Protein AF-A0A7V4AYW5-F1 (afdb_monomer_lite)

Secondary structure (DSSP, 8-state):
--SSSSHHHH--HHHHHHHHHHHHHTTSS-HHHHHHHHHHHHHHHHHHHHHHHHHHHHHHHHHHHHTTPPPHHHHHHHHHHHHHHHHHH-

pLDDT: mean 85.99, std 12.0, range [40.12, 96.19]

Sequence (90 aa):
MLIAGLGVYMLTRERIESIVNGLVDRGGLKQSDAQALVEKLSARAEQERAVLAEIVR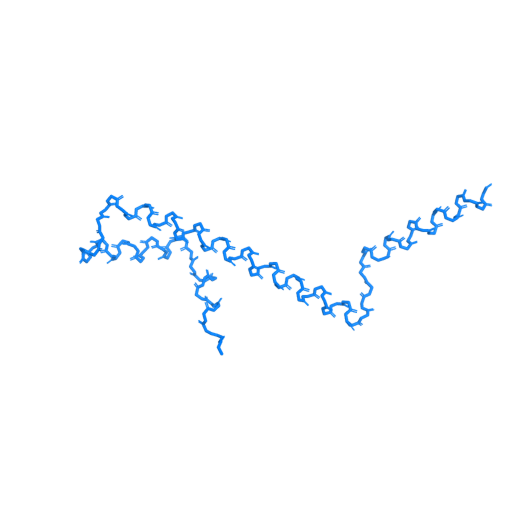EQMSQTVNALGVVTHDDLGALVRRIEAIEKLLD

Foldseek 3Di:
DPDVLVPLVPDDLVNLLVVLVVCVVVVNDPPVCSVVSSVVSNVVSVVSVVVVVVVVVVVVVVVCVVVVPQDPVNVVVVVVVVVVVVVVVD

Structure (mmCIF, N/CA/C/O backbone):
data_AF-A0A7V4AYW5-F1
#
_entry.id   AF-A0A7V4AYW5-F1
#
loop_
_atom_site.group_PDB
_atom_site.id
_atom_site.type_symbol
_atom_site.label_atom_id
_atom_site.label_alt_id
_atom_site.label_comp_id
_atom_site.label_asym_id
_atom_site.label_entity_id
_atom_site.label_seq_id
_atom_site.pdbx_PDB_ins_code
_atom_site.Cartn_x
_atom_site.Cartn_y
_atom_site.Cartn_z
_atom_site.occupancy
_atom_site.B_iso_or_equiv
_atom_site.auth_seq_id
_atom_site.auth_comp_id
_atom_site.auth_asym_id
_atom_site.auth_atom_id
_atom_site.pdbx_PDB_model_num
ATOM 1 N N . MET A 1 1 ? 4.470 -20.311 6.351 1.00 40.12 1 MET A N 1
ATOM 2 C CA . MET A 1 1 ? 4.103 -19.096 7.117 1.00 40.12 1 MET A CA 1
ATOM 3 C C . MET A 1 1 ? 3.407 -18.081 6.196 1.00 40.12 1 MET A C 1
ATOM 5 O O . MET A 1 1 ? 3.934 -17.005 5.981 1.00 40.12 1 MET A O 1
ATOM 9 N N . LEU A 1 2 ? 2.247 -18.413 5.608 1.00 48.22 2 LEU A N 1
ATOM 10 C CA . LEU A 1 2 ? 1.591 -17.574 4.581 1.00 48.22 2 LEU A CA 1
ATOM 11 C C . LEU A 1 2 ? 0.065 -17.458 4.782 1.00 48.22 2 LEU A C 1
ATOM 13 O O . LEU A 1 2 ? -0.699 -17.597 3.838 1.00 48.22 2 LEU A O 1
ATOM 17 N N . ILE A 1 3 ? -0.408 -17.229 6.015 1.00 47.25 3 ILE A N 1
ATOM 18 C CA . ILE A 1 3 ? -1.853 -16.985 6.263 1.00 47.25 3 ILE A CA 1
ATOM 19 C C . ILE A 1 3 ? -2.106 -15.684 7.058 1.00 47.25 3 ILE A C 1
ATOM 21 O O . ILE A 1 3 ? -3.238 -15.354 7.376 1.00 47.25 3 ILE A O 1
ATOM 25 N N . ALA A 1 4 ? -1.082 -14.858 7.306 1.00 55.78 4 ALA A N 1
ATOM 26 C CA . ALA A 1 4 ? -1.291 -13.513 7.865 1.00 55.78 4 ALA A CA 1
ATOM 27 C C . ALA A 1 4 ? -1.588 -12.435 6.793 1.00 55.78 4 ALA A C 1
ATOM 29 O O . ALA A 1 4 ? -2.071 -11.360 7.127 1.00 55.78 4 ALA A O 1
ATOM 30 N N . GLY A 1 5 ? -1.340 -12.711 5.503 1.00 56.78 5 GLY A N 1
ATOM 31 C CA . GLY A 1 5 ? -1.365 -11.699 4.431 1.00 56.78 5 GLY A CA 1
ATOM 32 C C . GLY A 1 5 ? -2.716 -11.438 3.750 1.00 56.78 5 GLY A C 1
ATOM 33 O O . GLY A 1 5 ? -2.845 -10.455 3.030 1.00 56.78 5 GLY A O 1
ATOM 34 N N . LEU A 1 6 ? -3.738 -12.273 3.967 1.00 54.56 6 LEU A N 1
ATOM 35 C CA . LEU A 1 6 ? -5.057 -12.091 3.331 1.00 54.56 6 LEU A CA 1
ATOM 36 C C . LEU A 1 6 ? -6.068 -11.347 4.217 1.00 54.56 6 LEU A C 1
ATOM 38 O O . LEU A 1 6 ? -7.085 -10.867 3.719 1.00 54.56 6 LEU A O 1
ATOM 42 N N . GLY A 1 7 ? -5.791 -11.211 5.518 1.00 61.38 7 GLY A N 1
ATOM 43 C CA . GLY A 1 7 ? -6.711 -10.565 6.458 1.00 61.38 7 GLY A CA 1
ATOM 44 C C . GLY A 1 7 ? -6.834 -9.057 6.240 1.00 61.38 7 GLY A C 1
ATOM 45 O O . GLY A 1 7 ? -7.929 -8.509 6.310 1.00 61.38 7 GLY A O 1
ATOM 46 N N . VAL A 1 8 ? -5.726 -8.395 5.905 1.00 62.31 8 VAL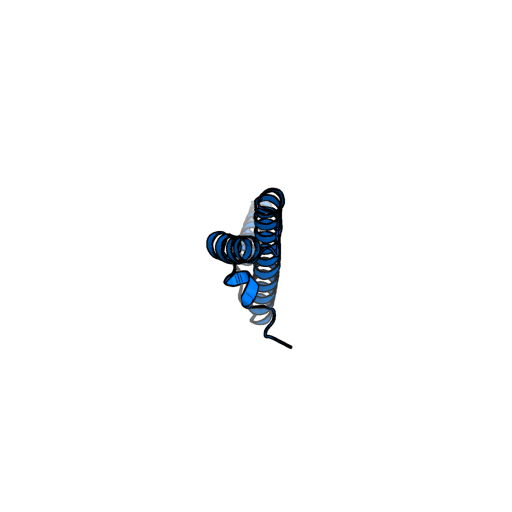 A N 1
ATOM 47 C CA . VAL A 1 8 ? -5.660 -6.934 5.733 1.00 62.31 8 VAL A CA 1
ATOM 48 C C . VAL A 1 8 ? -6.355 -6.484 4.451 1.00 62.31 8 VAL A C 1
ATOM 50 O O . VAL A 1 8 ? -7.061 -5.479 4.449 1.00 62.31 8 VAL A O 1
ATOM 53 N N . TYR A 1 9 ? -6.249 -7.267 3.372 1.00 61.38 9 TYR A N 1
ATOM 54 C CA . TYR A 1 9 ? -6.949 -6.963 2.123 1.00 61.38 9 TYR A CA 1
ATOM 55 C C . TYR A 1 9 ? -8.480 -7.077 2.258 1.00 61.38 9 TYR A C 1
ATOM 57 O O . TYR A 1 9 ? -9.214 -6.372 1.565 1.00 61.38 9 TYR A O 1
ATOM 65 N N . MET A 1 10 ? -8.975 -7.911 3.179 1.00 64.62 10 MET A N 1
ATOM 66 C CA . MET A 1 10 ? -10.409 -8.045 3.478 1.00 64.62 10 MET A CA 1
ATOM 67 C C . MET A 1 10 ? -10.907 -7.107 4.590 1.00 64.62 10 MET A C 1
ATOM 69 O O . MET A 1 10 ? -12.116 -7.023 4.819 1.00 64.62 10 MET A O 1
ATOM 73 N N . LEU A 1 11 ? -10.008 -6.413 5.295 1.00 79.81 11 LEU A N 1
ATOM 74 C CA . LEU A 1 11 ? -10.363 -5.404 6.291 1.00 79.81 11 LEU A CA 1
ATOM 75 C C . LEU A 1 11 ? -10.732 -4.107 5.565 1.00 79.81 11 LEU A C 1
ATOM 77 O O . LEU A 1 11 ? -9.869 -3.312 5.191 1.00 79.81 11 LEU A O 1
ATOM 81 N N . THR A 1 12 ? -12.029 -3.936 5.316 1.00 86.25 12 THR A N 1
ATOM 82 C CA . THR A 1 12 ? -12.621 -2.655 4.917 1.00 86.25 12 THR A CA 1
ATOM 83 C C . THR A 1 12 ? -13.044 -1.876 6.157 1.00 86.25 12 THR A C 1
ATOM 85 O O . THR A 1 12 ? -13.168 -2.446 7.249 1.00 86.25 12 THR A O 1
ATOM 88 N N . ARG A 1 13 ? -13.296 -0.576 5.995 1.00 89.44 13 ARG A N 1
ATOM 89 C CA . ARG A 1 13 ? -13.779 0.268 7.089 1.00 89.44 13 ARG A CA 1
ATOM 90 C C . ARG A 1 13 ? -15.066 -0.290 7.703 1.00 89.44 13 ARG A C 1
ATOM 92 O O . ARG A 1 13 ? -15.153 -0.404 8.919 1.00 89.44 13 ARG A O 1
ATOM 99 N N . GLU A 1 14 ? -16.001 -0.751 6.877 1.00 89.38 14 GLU A N 1
ATOM 100 C CA . GLU A 1 14 ? -17.278 -1.334 7.311 1.00 89.38 14 GLU A CA 1
ATOM 101 C C . GLU A 1 14 ? -17.064 -2.610 8.139 1.00 89.38 14 GLU A C 1
ATOM 103 O O . GLU A 1 14 ? -17.744 -2.847 9.140 1.00 89.38 14 GLU A O 1
ATOM 108 N N . ARG A 1 15 ? -16.084 -3.440 7.753 1.00 90.19 15 ARG A N 1
ATOM 109 C CA . ARG A 1 15 ? -15.731 -4.653 8.503 1.00 90.19 15 ARG A CA 1
ATOM 110 C C . ARG A 1 15 ? -15.139 -4.304 9.867 1.00 90.19 15 ARG A C 1
ATOM 112 O O . ARG A 1 15 ? -15.474 -4.948 10.859 1.00 90.19 15 ARG A O 1
ATOM 119 N N . ILE A 1 16 ? -14.268 -3.297 9.912 1.00 91.81 16 ILE A N 1
ATOM 120 C CA . ILE A 1 16 ? -13.655 -2.795 11.147 1.00 91.81 16 ILE A CA 1
ATOM 121 C C . ILE A 1 16 ? -14.737 -2.234 12.074 1.00 91.81 16 ILE A C 1
ATOM 123 O O . ILE A 1 16 ? -14.779 -2.606 13.244 1.00 91.81 16 ILE A O 1
ATOM 127 N N . GLU A 1 17 ? -15.648 -1.415 11.550 1.00 92.25 17 GLU A N 1
ATOM 128 C CA . GLU A 1 17 ? -16.778 -0.859 12.300 1.00 92.25 17 GLU A CA 1
ATOM 129 C C . GLU A 1 17 ? -17.672 -1.966 12.871 1.00 92.25 17 GLU A C 1
ATOM 131 O O . GLU A 1 17 ? -17.984 -1.945 14.059 1.00 92.25 17 GLU A O 1
ATOM 136 N N . SER A 1 18 ? -18.005 -2.992 12.083 1.00 92.69 18 SER A N 1
ATOM 137 C CA . SER A 1 18 ? -18.784 -4.145 12.557 1.00 92.69 18 SER A CA 1
ATOM 138 C C . SER A 1 18 ? -18.097 -4.894 13.708 1.00 92.69 18 SER A C 1
ATOM 140 O O . SER A 1 18 ? -18.742 -5.225 14.705 1.00 92.69 18 SER A O 1
ATOM 142 N N . ILE A 1 19 ? -16.785 -5.134 13.605 1.00 91.06 19 ILE A N 1
ATOM 143 C CA . ILE A 1 19 ? -16.011 -5.821 14.649 1.00 91.06 19 ILE A CA 1
ATOM 144 C C . ILE A 1 19 ? -15.960 -4.977 15.926 1.00 91.06 19 ILE A C 1
ATOM 146 O O . ILE A 1 19 ? -16.166 -5.510 17.018 1.00 91.06 19 ILE A O 1
ATOM 150 N N . VAL A 1 20 ? -15.695 -3.675 15.795 1.00 93.50 20 VAL A N 1
ATOM 151 C CA . VAL A 1 20 ? -15.583 -2.757 16.934 1.00 93.50 20 VAL A CA 1
ATOM 152 C C . VAL A 1 20 ? -16.935 -2.559 17.620 1.00 93.50 20 VAL A C 1
ATOM 154 O O . VAL A 1 20 ? -17.003 -2.657 18.843 1.00 93.50 20 VAL A O 1
ATOM 157 N N . ASN A 1 21 ? -18.021 -2.382 16.867 1.00 92.81 21 ASN A N 1
ATOM 158 C CA . ASN A 1 21 ? -19.369 -2.279 17.431 1.00 92.81 21 ASN A CA 1
ATOM 159 C C . ASN A 1 21 ? -19.753 -3.556 18.188 1.00 92.81 21 ASN A C 1
ATOM 161 O O . ASN A 1 21 ? -20.204 -3.484 19.327 1.00 92.81 21 ASN A O 1
ATOM 165 N N . GLY A 1 22 ? -19.425 -4.732 17.646 1.00 93.38 22 GLY A N 1
ATOM 166 C CA . GLY A 1 22 ? -19.630 -5.994 18.357 1.00 93.38 22 GLY A CA 1
ATOM 167 C C . GLY A 1 22 ? -18.797 -6.141 19.641 1.00 93.38 22 GLY A C 1
ATOM 168 O O . GLY A 1 22 ? -19.120 -6.985 20.478 1.00 93.38 22 GLY A O 1
ATOM 169 N N . LEU A 1 23 ? -17.710 -5.379 19.821 1.00 92.69 23 LEU A N 1
ATOM 170 C CA . LEU A 1 23 ? -16.972 -5.309 21.092 1.00 92.69 23 LEU A CA 1
ATOM 171 C C . LEU A 1 23 ? -17.650 -4.367 22.091 1.00 92.69 23 LEU A C 1
ATOM 173 O O . LEU A 1 23 ? -17.654 -4.671 23.283 1.00 92.69 23 LEU A O 1
ATOM 177 N N . VAL A 1 24 ? -18.248 -3.275 21.614 1.00 93.88 24 VAL A N 1
ATOM 178 C CA . VAL A 1 24 ? -19.052 -2.365 22.443 1.00 93.88 24 VAL A CA 1
ATOM 179 C C . VAL A 1 24 ? -20.292 -3.080 22.972 1.00 93.88 24 VAL A C 1
ATOM 181 O O . VAL A 1 24 ? -20.525 -3.076 24.179 1.00 93.88 24 VAL A O 1
ATOM 184 N N . ASP A 1 25 ? -21.019 -3.789 22.106 1.00 94.62 25 ASP A N 1
ATOM 185 C CA . ASP A 1 25 ? -22.252 -4.506 22.463 1.00 94.62 25 ASP A CA 1
ATOM 186 C C . ASP A 1 25 ? -22.024 -5.582 23.533 1.00 94.62 25 ASP A C 1
ATOM 188 O O . ASP A 1 25 ? -22.881 -5.847 24.374 1.00 94.62 25 ASP A O 1
ATOM 192 N N . ARG A 1 26 ? -20.837 -6.197 23.530 1.00 95.38 26 ARG A N 1
ATOM 193 C CA . ARG A 1 26 ? -20.431 -7.203 24.523 1.00 95.38 26 ARG A CA 1
ATOM 194 C C . ARG A 1 26 ? -19.835 -6.595 25.797 1.00 95.38 26 ARG A C 1
ATOM 196 O O . ARG A 1 26 ? -19.365 -7.339 26.654 1.00 95.38 26 ARG A O 1
ATOM 203 N N . GLY A 1 27 ? -19.814 -5.267 25.919 1.00 91.12 27 GLY A N 1
ATOM 204 C CA . GLY A 1 27 ? -19.216 -4.546 27.047 1.00 91.12 27 GLY A CA 1
ATOM 205 C C . GLY A 1 27 ? -17.686 -4.611 27.097 1.00 91.12 27 GLY A C 1
ATOM 206 O O . GLY A 1 27 ? -17.089 -4.229 28.100 1.00 91.12 27 GLY A O 1
ATOM 207 N N . GLY A 1 28 ? -17.037 -5.094 26.033 1.00 89.69 28 GLY A N 1
ATOM 208 C CA . GLY A 1 28 ? -15.580 -5.207 25.931 1.00 89.69 28 GLY A CA 1
ATOM 209 C C . GLY A 1 28 ? -14.886 -3.903 25.534 1.00 89.69 28 GLY A C 1
ATOM 210 O O . GLY A 1 28 ? -13.661 -3.819 25.602 1.00 89.69 28 GLY A O 1
ATOM 211 N N . LEU A 1 29 ? -15.650 -2.891 25.115 1.00 92.44 29 LEU A N 1
ATOM 212 C CA . LEU A 1 29 ? -15.141 -1.578 24.738 1.00 92.44 29 LEU A CA 1
ATOM 213 C C . LEU A 1 29 ? -16.159 -0.491 25.094 1.00 92.44 29 LEU A C 1
ATOM 215 O O . LEU A 1 29 ? -17.363 -0.683 24.938 1.00 92.44 29 LEU A O 1
ATOM 219 N N . LYS A 1 30 ? -15.687 0.671 25.549 1.00 92.56 30 LYS A N 1
ATOM 220 C CA . LYS A 1 30 ? -16.558 1.835 25.737 1.00 92.56 30 LYS A CA 1
ATOM 221 C C . LYS A 1 30 ? -16.883 2.465 24.390 1.00 92.56 30 LYS A C 1
ATOM 223 O O . LYS A 1 30 ? -16.030 2.539 23.509 1.00 92.56 30 LYS A O 1
ATOM 228 N N . GLN A 1 31 ? -18.086 3.017 24.265 1.00 89.44 31 GLN A N 1
ATOM 229 C CA . GLN A 1 31 ? -18.499 3.699 23.039 1.00 89.44 31 GLN A CA 1
ATOM 230 C C . GLN A 1 31 ? -17.627 4.924 22.712 1.00 89.44 31 GLN A C 1
ATOM 232 O O . GLN A 1 31 ? -17.388 5.203 21.542 1.00 89.44 31 GLN A O 1
ATOM 237 N N . SER A 1 32 ? -17.081 5.596 23.734 1.00 89.19 32 SER A N 1
ATOM 238 C CA . SER A 1 32 ? -16.108 6.686 23.570 1.00 89.19 32 SER A CA 1
ATOM 239 C C . SER A 1 32 ? -14.825 6.253 22.857 1.00 89.19 32 SER A C 1
ATOM 241 O O . SER A 1 32 ? -14.211 7.051 22.156 1.00 89.19 32 SER A O 1
ATOM 243 N N . ASP A 1 33 ? -14.431 4.991 23.022 1.00 92.31 33 ASP A N 1
ATOM 244 C CA . ASP A 1 33 ? -13.135 4.475 22.572 1.00 92.31 33 ASP A CA 1
ATOM 245 C C . ASP A 1 33 ? -13.264 3.739 21.226 1.00 92.31 33 ASP A C 1
ATOM 247 O O . ASP A 1 33 ? -12.276 3.521 20.520 1.00 92.31 33 ASP A O 1
ATOM 251 N N . ALA A 1 34 ? -14.496 3.387 20.847 1.00 91.81 34 ALA A N 1
ATOM 252 C CA . ALA A 1 34 ? -14.829 2.682 19.616 1.00 91.81 34 ALA A CA 1
ATOM 253 C C . ALA A 1 34 ? -14.375 3.443 18.370 1.00 91.81 34 ALA A C 1
ATOM 255 O O . ALA A 1 34 ? -13.685 2.888 17.516 1.00 91.81 34 ALA A O 1
ATOM 256 N N . GLN A 1 35 ? -14.703 4.731 18.284 1.00 92.56 35 GLN A N 1
ATOM 257 C CA . GLN A 1 35 ? -14.407 5.523 17.094 1.00 92.56 35 GLN A CA 1
ATOM 258 C C . GLN A 1 35 ? -12.897 5.703 16.880 1.00 92.56 35 GLN A C 1
ATOM 260 O O . GLN A 1 35 ? -12.404 5.506 15.770 1.00 92.56 35 GLN A O 1
ATOM 265 N N . ALA A 1 36 ? -12.146 5.956 17.955 1.00 94.12 36 ALA A N 1
ATOM 266 C CA . ALA A 1 36 ? -10.688 6.043 17.901 1.00 94.12 36 ALA A CA 1
ATOM 267 C C . ALA A 1 36 ? -10.042 4.715 17.463 1.00 94.12 36 ALA A C 1
ATOM 269 O O . ALA A 1 36 ? -9.060 4.703 16.716 1.00 94.12 36 ALA A O 1
ATOM 270 N N . LEU A 1 37 ? -10.600 3.579 17.898 1.00 93.69 37 LEU A N 1
ATOM 271 C CA . LEU A 1 37 ? -10.118 2.263 17.489 1.00 93.69 37 LEU A CA 1
ATOM 272 C C . LEU A 1 37 ? -10.410 1.978 16.009 1.00 93.69 37 LEU A C 1
ATOM 274 O O . LEU A 1 37 ? -9.528 1.468 15.316 1.00 93.69 37 LEU A O 1
ATOM 278 N N . VAL A 1 38 ? -11.599 2.339 15.513 1.00 93.88 38 VAL A N 1
ATOM 279 C CA . VAL A 1 38 ? -11.949 2.223 14.085 1.00 93.88 38 VAL A CA 1
ATOM 280 C C . VAL A 1 38 ? -10.970 3.014 13.226 1.00 93.88 38 VAL A C 1
ATOM 282 O O . VAL A 1 38 ? -10.433 2.472 12.258 1.00 93.88 38 VAL A O 1
ATOM 285 N N . GLU A 1 39 ? -10.697 4.268 13.583 1.00 93.94 39 GLU A N 1
ATOM 286 C CA . GLU A 1 39 ? -9.769 5.117 12.831 1.00 93.94 39 GLU A CA 1
ATOM 287 C C . GLU A 1 39 ? -8.352 4.548 12.832 1.00 93.94 39 GLU A C 1
ATOM 289 O O . GLU A 1 39 ? -7.739 4.410 11.772 1.00 93.94 39 GLU A O 1
ATOM 294 N N . LYS A 1 40 ? -7.853 4.131 13.999 1.00 93.56 40 LYS A N 1
ATOM 295 C CA . LYS A 1 40 ? -6.518 3.537 14.130 1.00 93.56 40 LYS A CA 1
ATOM 296 C C . LYS A 1 40 ? -6.363 2.268 13.291 1.00 93.56 40 LYS A C 1
ATOM 298 O O . LYS A 1 40 ? -5.344 2.096 12.623 1.00 93.56 40 LYS A O 1
ATOM 303 N N . LEU A 1 41 ? -7.347 1.369 13.337 1.00 91.12 41 LEU A N 1
ATOM 304 C CA . LEU A 1 41 ? -7.318 0.122 12.570 1.00 91.12 41 LEU A CA 1
ATOM 305 C C . LEU A 1 41 ? -7.449 0.383 11.067 1.00 91.12 41 LEU A C 1
ATOM 307 O O . LEU A 1 41 ? -6.758 -0.265 10.286 1.00 91.12 41 LEU A O 1
ATOM 311 N N . SER A 1 42 ? -8.272 1.355 10.670 1.00 91.00 42 SER A N 1
ATOM 312 C CA . SER A 1 42 ? -8.440 1.735 9.262 1.00 91.00 42 SER A CA 1
ATOM 313 C C . SER A 1 42 ? -7.158 2.339 8.691 1.00 91.00 42 SER A C 1
ATOM 315 O O . SER A 1 42 ? -6.698 1.916 7.635 1.00 91.00 42 SER A O 1
ATOM 317 N N . ALA A 1 43 ? -6.529 3.265 9.420 1.00 91.62 43 ALA A N 1
ATOM 318 C CA . ALA A 1 43 ? -5.262 3.872 9.016 1.00 91.62 43 ALA A CA 1
ATOM 319 C C . ALA A 1 43 ? -4.147 2.825 8.887 1.00 91.62 43 ALA A C 1
ATOM 321 O O . ALA A 1 43 ? -3.384 2.830 7.921 1.00 91.62 43 ALA A O 1
ATOM 322 N N . ARG A 1 44 ? -4.083 1.882 9.834 1.00 89.62 44 ARG A N 1
ATOM 323 C CA . ARG A 1 44 ? -3.123 0.780 9.778 1.00 89.62 44 ARG A CA 1
ATOM 324 C C . ARG A 1 44 ? -3.370 -0.142 8.583 1.00 89.62 44 ARG A C 1
ATOM 326 O O . ARG A 1 44 ? -2.411 -0.530 7.924 1.00 89.62 44 ARG A O 1
ATOM 333 N N . ALA A 1 45 ? -4.627 -0.484 8.303 1.00 88.00 45 ALA A N 1
ATOM 334 C CA . ALA A 1 45 ? -4.971 -1.319 7.157 1.00 88.00 45 ALA A CA 1
ATOM 335 C C . ALA A 1 45 ? -4.543 -0.660 5.837 1.00 88.00 45 ALA A C 1
ATOM 337 O O . ALA A 1 45 ? -3.981 -1.333 4.976 1.00 88.00 45 ALA A O 1
ATOM 338 N N . GLU A 1 46 ? -4.742 0.653 5.701 1.00 88.00 46 GLU A N 1
ATOM 339 C CA . GLU A 1 46 ? -4.315 1.402 4.516 1.00 88.00 46 GLU A CA 1
ATOM 340 C C . GLU A 1 46 ? -2.788 1.421 4.365 1.00 88.00 46 GLU A C 1
ATOM 342 O O . GLU A 1 46 ? -2.255 1.144 3.290 1.00 88.00 46 GLU A O 1
ATOM 347 N N . GLN A 1 47 ? -2.064 1.653 5.463 1.00 89.31 47 GLN A N 1
ATOM 348 C CA . GLN A 1 47 ? -0.603 1.607 5.467 1.00 89.31 47 GLN A CA 1
ATOM 349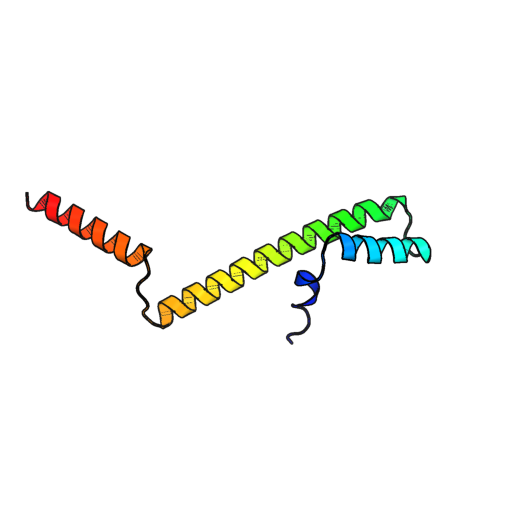 C C . GLN A 1 47 ? -0.074 0.226 5.050 1.00 89.31 47 GLN A C 1
ATOM 351 O O . GLN A 1 47 ? 0.832 0.128 4.223 1.00 89.31 47 GLN A O 1
ATOM 356 N N . GLU A 1 48 ? -0.639 -0.848 5.600 1.00 85.81 48 GLU A N 1
ATOM 357 C CA . GLU A 1 48 ? -0.227 -2.216 5.275 1.00 85.81 48 GLU A CA 1
ATOM 358 C C . GLU A 1 48 ? -0.559 -2.583 3.812 1.00 85.81 48 GLU A C 1
ATOM 360 O O . GLU A 1 48 ? 0.236 -3.270 3.165 1.00 85.81 48 GLU A O 1
ATOM 365 N N . ARG A 1 49 ? -1.659 -2.065 3.238 1.00 85.69 49 ARG A N 1
ATOM 366 C CA . ARG A 1 49 ? -1.966 -2.199 1.798 1.00 85.69 49 ARG A CA 1
ATOM 367 C C . ARG A 1 49 ? -0.933 -1.499 0.919 1.00 85.69 49 ARG A C 1
ATOM 369 O O . ARG A 1 49 ? -0.507 -2.083 -0.075 1.00 85.69 49 ARG A O 1
ATOM 376 N N . ALA A 1 50 ? -0.521 -0.284 1.279 1.00 87.88 50 ALA A N 1
ATOM 377 C CA . ALA A 1 50 ? 0.482 0.466 0.524 1.00 87.88 50 ALA A CA 1
ATOM 378 C C . ALA A 1 50 ? 1.838 -0.259 0.501 1.00 87.88 50 ALA A C 1
ATOM 380 O O . ALA A 1 50 ? 2.446 -0.400 -0.558 1.00 87.88 50 ALA A O 1
ATOM 381 N N . VAL A 1 51 ? 2.273 -0.791 1.649 1.00 88.75 51 VAL A N 1
ATOM 382 C CA . VAL A 1 51 ? 3.507 -1.590 1.744 1.00 88.75 51 VAL A CA 1
ATOM 383 C C . VAL A 1 51 ? 3.414 -2.848 0.879 1.00 88.75 51 VAL A C 1
ATOM 385 O O . VAL A 1 51 ? 4.348 -3.157 0.143 1.00 88.75 51 VAL A O 1
ATOM 388 N N . LEU A 1 52 ? 2.283 -3.559 0.918 1.00 87.19 52 LEU A N 1
ATOM 389 C CA . LEU A 1 52 ? 2.072 -4.743 0.085 1.00 87.19 52 LEU A CA 1
ATOM 390 C C . LEU A 1 52 ? 2.127 -4.403 -1.413 1.00 87.19 52 LEU A C 1
ATOM 392 O O . LEU A 1 52 ? 2.751 -5.129 -2.184 1.00 87.19 52 LEU A O 1
ATOM 396 N N . ALA A 1 53 ? 1.486 -3.305 -1.824 1.00 87.56 53 ALA A N 1
ATOM 397 C CA . ALA A 1 53 ? 1.486 -2.858 -3.214 1.00 87.56 53 ALA A CA 1
ATOM 398 C C . ALA A 1 53 ? 2.905 -2.559 -3.715 1.00 87.56 53 ALA A C 1
ATOM 400 O O . ALA A 1 53 ? 3.237 -2.910 -4.847 1.00 87.56 53 ALA A O 1
ATOM 401 N N . GLU A 1 54 ? 3.748 -1.969 -2.866 1.00 91.31 54 GLU A N 1
ATOM 402 C CA . GLU A 1 54 ? 5.140 -1.685 -3.212 1.00 91.31 54 GLU A CA 1
ATOM 403 C C . GLU A 1 54 ? 5.969 -2.965 -3.349 1.00 91.31 54 GLU A C 1
ATOM 405 O O . GLU A 1 54 ? 6.652 -3.138 -4.353 1.00 91.31 54 GLU A O 1
ATOM 410 N N . ILE A 1 55 ? 5.823 -3.916 -2.421 1.00 89.88 55 ILE A N 1
ATOM 411 C CA . ILE A 1 55 ? 6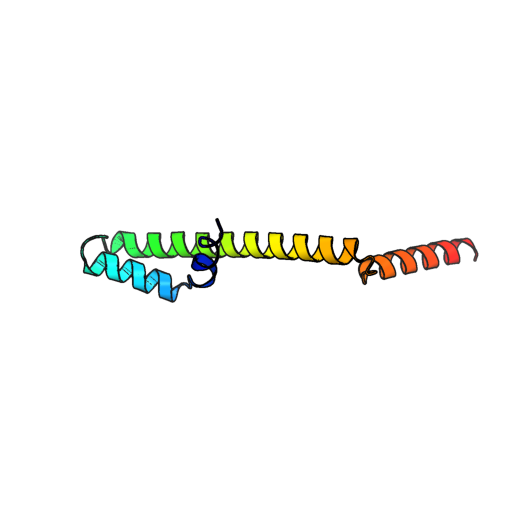.496 -5.224 -2.509 1.00 89.88 55 ILE A CA 1
ATOM 412 C C . ILE A 1 55 ? 6.114 -5.946 -3.808 1.00 89.88 55 ILE A C 1
ATOM 414 O O . ILE A 1 55 ? 6.969 -6.504 -4.495 1.00 89.88 55 ILE A O 1
ATOM 418 N N . VAL A 1 56 ? 4.827 -5.934 -4.169 1.00 89.88 56 VAL A N 1
ATOM 419 C CA . VAL A 1 56 ? 4.353 -6.552 -5.416 1.00 89.88 56 VAL A CA 1
ATOM 420 C C . VAL A 1 56 ? 4.945 -5.843 -6.633 1.00 89.88 56 VAL A C 1
ATOM 422 O O . VAL A 1 56 ? 5.424 -6.513 -7.548 1.00 89.88 56 VAL A O 1
ATOM 425 N N . ARG A 1 57 ? 4.947 -4.505 -6.648 1.00 89.88 57 ARG A N 1
ATOM 426 C CA . ARG A 1 57 ? 5.534 -3.713 -7.736 1.00 89.88 57 ARG A CA 1
ATOM 427 C C . ARG A 1 57 ? 7.020 -4.016 -7.905 1.00 89.88 57 ARG A C 1
ATOM 429 O O . ARG A 1 57 ? 7.463 -4.236 -9.032 1.00 89.88 57 ARG A O 1
ATOM 436 N N . GLU A 1 58 ? 7.769 -4.060 -6.810 1.00 91.12 58 GLU A N 1
ATOM 437 C CA . GLU A 1 58 ? 9.196 -4.367 -6.823 1.00 91.12 58 GLU A CA 1
ATOM 438 C C . GLU A 1 58 ? 9.447 -5.778 -7.365 1.00 91.12 58 GLU A C 1
ATOM 440 O O . GLU A 1 58 ? 10.239 -5.953 -8.293 1.00 91.12 58 GLU A O 1
ATOM 445 N N . GLN A 1 59 ? 8.704 -6.774 -6.879 1.00 89.81 59 GLN A N 1
ATOM 446 C CA . GLN A 1 59 ? 8.834 -8.155 -7.340 1.00 89.81 59 GLN A CA 1
ATOM 447 C C . GLN A 1 59 ? 8.498 -8.303 -8.832 1.00 89.81 59 GLN A C 1
ATOM 449 O O . GLN A 1 59 ? 9.181 -9.032 -9.558 1.00 89.81 59 GLN A O 1
ATOM 454 N N . MET A 1 60 ? 7.459 -7.614 -9.314 1.00 89.19 60 MET A N 1
ATOM 455 C CA . MET A 1 60 ? 7.111 -7.607 -10.738 1.00 89.19 60 MET A CA 1
ATOM 456 C C . MET A 1 60 ? 8.202 -6.935 -11.573 1.00 89.19 60 MET A C 1
ATOM 458 O O . MET A 1 60 ? 8.603 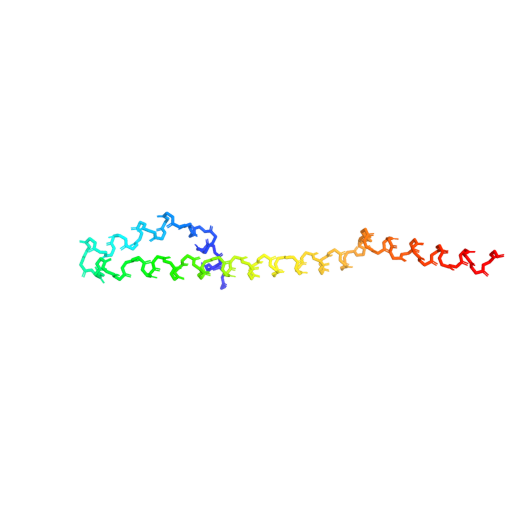-7.498 -12.588 1.00 89.19 60 MET A O 1
ATOM 462 N N . SER A 1 61 ? 8.725 -5.789 -11.130 1.00 86.19 61 SER A N 1
ATOM 463 C CA . SER A 1 61 ? 9.831 -5.088 -11.797 1.00 86.19 61 SER A CA 1
ATOM 464 C C . SER A 1 61 ? 11.073 -5.979 -11.911 1.00 86.19 61 SER A C 1
ATOM 466 O O . SER A 1 61 ? 11.610 -6.173 -13.002 1.00 86.19 61 SER A O 1
ATOM 468 N N . GLN A 1 62 ? 11.471 -6.629 -10.814 1.00 86.94 62 GLN A N 1
ATOM 469 C CA . GLN A 1 62 ? 12.579 -7.588 -10.809 1.00 86.94 62 GLN A CA 1
ATOM 470 C C . GLN A 1 62 ? 12.335 -8.759 -11.769 1.00 86.94 62 GLN A C 1
ATOM 472 O O . GLN A 1 62 ? 13.255 -9.176 -12.469 1.00 86.94 62 GLN A O 1
ATOM 477 N N . THR A 1 63 ? 11.102 -9.267 -11.842 1.00 88.44 63 THR A N 1
ATOM 478 C CA . THR A 1 63 ? 10.742 -10.369 -12.748 1.00 88.44 63 THR A CA 1
ATOM 479 C C . THR A 1 63 ? 10.844 -9.948 -14.216 1.00 88.44 63 THR A C 1
ATOM 481 O O . THR A 1 63 ? 11.428 -10.671 -15.018 1.00 88.44 63 THR A O 1
ATOM 484 N N . VAL A 1 64 ? 10.316 -8.773 -14.571 1.00 86.81 64 VAL A N 1
ATOM 485 C CA . VAL A 1 64 ? 10.390 -8.209 -15.933 1.00 86.81 64 VAL A CA 1
ATOM 486 C C . VAL A 1 64 ? 11.850 -8.024 -16.358 1.00 86.81 64 VAL A C 1
ATOM 488 O O . VAL A 1 64 ? 12.234 -8.476 -17.438 1.00 86.81 64 VAL A O 1
ATOM 491 N N . ASN A 1 65 ? 12.681 -7.472 -15.470 1.00 81.44 65 ASN A N 1
ATOM 492 C CA . ASN A 1 65 ? 14.114 -7.299 -15.711 1.00 81.44 65 ASN A CA 1
ATOM 493 C C . ASN A 1 65 ? 14.841 -8.643 -15.869 1.00 81.44 65 ASN A C 1
ATOM 495 O O . ASN A 1 65 ? 15.651 -8.806 -16.780 1.00 81.44 65 ASN A O 1
ATOM 499 N N . ALA A 1 66 ? 14.537 -9.629 -15.020 1.00 82.88 66 ALA A N 1
ATOM 500 C CA . ALA A 1 66 ? 15.152 -10.957 -15.080 1.00 82.88 66 ALA A CA 1
ATOM 501 C C . ALA A 1 66 ? 14.803 -11.722 -16.368 1.00 82.88 66 ALA A C 1
ATOM 503 O O . ALA A 1 66 ? 15.610 -12.514 -16.850 1.00 82.88 66 ALA A O 1
ATOM 504 N N . LEU A 1 67 ? 13.623 -11.475 -16.943 1.00 85.44 67 LEU A N 1
ATOM 505 C CA . LEU A 1 67 ? 13.195 -12.050 -18.220 1.00 85.44 67 LEU A CA 1
ATOM 506 C C . LEU A 1 67 ? 13.786 -11.322 -19.441 1.00 85.44 67 LEU A C 1
ATOM 508 O O . LEU A 1 67 ? 13.533 -11.737 -20.571 1.00 85.44 67 LEU A O 1
ATOM 512 N N . GLY A 1 68 ? 14.564 -10.252 -19.235 1.00 80.19 68 GLY A N 1
ATOM 513 C CA . GLY A 1 68 ? 15.150 -9.456 -20.315 1.00 80.19 68 GLY A CA 1
ATOM 514 C C . GLY A 1 68 ? 14.113 -8.671 -21.121 1.00 80.19 68 GLY A C 1
ATOM 515 O O . GLY A 1 68 ? 14.355 -8.342 -22.282 1.00 80.19 68 GLY A O 1
ATOM 516 N N . VAL A 1 69 ? 12.943 -8.400 -20.536 1.00 85.06 69 VAL A N 1
ATOM 517 C CA . VAL A 1 69 ? 11.889 -7.627 -21.194 1.00 85.06 69 VAL A CA 1
ATOM 518 C C . VAL A 1 69 ? 12.286 -6.156 -21.172 1.00 85.06 69 VAL A C 1
ATOM 520 O O . VAL A 1 69 ? 12.416 -5.557 -20.109 1.00 85.06 69 VAL A O 1
ATOM 523 N N . VAL A 1 70 ? 12.459 -5.571 -22.357 1.00 81.81 70 VAL A N 1
ATOM 524 C CA . VAL A 1 70 ? 12.731 -4.137 -22.510 1.00 81.81 70 VAL A CA 1
ATOM 525 C C . VAL A 1 70 ? 11.497 -3.345 -22.086 1.00 81.81 70 VAL A C 1
ATOM 527 O O . VAL A 1 70 ? 10.403 -3.562 -22.616 1.00 81.81 70 VAL A O 1
ATOM 530 N N . THR A 1 71 ? 11.665 -2.420 -21.144 1.00 85.31 71 THR A N 1
ATOM 531 C CA . THR A 1 71 ? 10.579 -1.546 -20.690 1.00 85.31 71 THR A CA 1
ATOM 532 C C . THR A 1 71 ? 10.426 -0.323 -21.599 1.00 85.31 71 THR A C 1
ATOM 534 O O . THR A 1 71 ? 11.318 0.033 -22.373 1.00 85.31 71 THR A O 1
ATOM 537 N N . HIS A 1 72 ? 9.283 0.363 -21.506 1.00 87.12 72 HIS A N 1
ATOM 538 C CA . HIS A 1 72 ? 9.091 1.638 -22.207 1.00 87.12 72 HIS A CA 1
ATOM 539 C C . HIS A 1 72 ? 10.126 2.692 -21.795 1.00 87.12 72 HIS A C 1
ATOM 541 O O . HIS A 1 72 ? 10.557 3.482 -22.637 1.00 87.12 72 HIS A O 1
ATOM 547 N N . ASP A 1 73 ? 10.547 2.678 -20.531 1.00 86.00 73 ASP A N 1
ATOM 548 C CA . ASP A 1 73 ? 11.548 3.606 -20.013 1.00 86.00 73 ASP A CA 1
ATOM 549 C C . ASP A 1 73 ? 12.931 3.324 -20.608 1.00 86.00 73 ASP A C 1
ATOM 551 O O . ASP A 1 73 ? 13.617 4.265 -21.018 1.00 86.00 73 ASP A O 1
ATOM 555 N N . ASP A 1 74 ? 13.306 2.047 -20.744 1.00 86.25 74 ASP A N 1
ATOM 556 C CA . ASP A 1 74 ? 14.549 1.635 -21.408 1.00 86.25 74 ASP A CA 1
ATOM 557 C C . ASP A 1 74 ? 14.577 2.102 -22.868 1.00 86.25 74 ASP A C 1
ATOM 559 O O . ASP A 1 74 ? 15.565 2.678 -23.333 1.00 86.25 74 ASP A O 1
ATOM 563 N N . LEU A 1 75 ? 13.465 1.914 -23.588 1.00 90.19 75 LEU A N 1
ATOM 564 C CA . LEU A 1 75 ? 13.329 2.370 -24.969 1.00 90.19 75 LEU A CA 1
ATOM 565 C C . LEU A 1 75 ? 13.407 3.900 -25.062 1.00 90.19 75 LEU A C 1
ATOM 567 O O . LEU A 1 75 ? 14.128 4.434 -25.902 1.00 90.19 75 LEU A O 1
ATOM 571 N N . GLY A 1 76 ? 12.717 4.621 -24.176 1.00 92.75 76 GLY A N 1
ATOM 572 C CA . GLY A 1 76 ? 12.760 6.083 -24.130 1.00 92.75 76 GLY A CA 1
ATOM 573 C C . GLY A 1 76 ? 14.144 6.632 -23.764 1.00 92.75 76 GLY A C 1
ATOM 574 O O . GLY A 1 76 ? 14.559 7.681 -24.261 1.00 92.75 76 GLY A O 1
ATOM 575 N N . ALA A 1 77 ? 14.898 5.938 -22.908 1.00 92.62 77 ALA A N 1
ATOM 576 C CA . ALA A 1 77 ? 16.293 6.264 -22.625 1.00 92.62 77 ALA A CA 1
ATOM 577 C C . ALA A 1 77 ? 17.182 6.061 -23.862 1.00 92.62 77 ALA A C 1
ATOM 579 O O . ALA A 1 77 ? 18.040 6.903 -24.139 1.00 92.62 77 ALA A O 1
ATOM 580 N N . LEU A 1 78 ? 16.953 4.993 -24.633 1.00 93.94 78 LEU A N 1
ATOM 581 C CA . LEU A 1 78 ? 17.673 4.742 -25.879 1.00 93.94 78 LEU A CA 1
ATOM 582 C C . LEU A 1 78 ? 17.379 5.816 -26.935 1.00 93.94 78 LEU A C 1
ATOM 584 O O . LEU A 1 78 ? 18.320 6.364 -27.502 1.00 93.94 78 LEU A O 1
ATOM 588 N N . VAL A 1 79 ? 16.106 6.172 -27.141 1.00 95.31 79 VAL A N 1
ATOM 589 C CA . VAL A 1 79 ? 15.695 7.226 -28.090 1.00 95.31 79 VAL A CA 1
ATOM 590 C C . VAL A 1 79 ? 16.368 8.555 -27.752 1.00 95.31 79 VAL A C 1
ATOM 592 O O . VAL A 1 79 ? 17.016 9.144 -28.609 1.00 95.31 79 VAL A O 1
ATOM 595 N N . ARG A 1 80 ? 16.330 8.982 -26.483 1.00 96.19 80 ARG A N 1
ATOM 596 C CA . ARG A 1 80 ? 16.993 10.226 -26.048 1.00 96.19 80 ARG A CA 1
ATOM 597 C C . ARG A 1 80 ? 18.501 10.219 -26.295 1.00 96.19 80 ARG A C 1
ATOM 599 O O . ARG A 1 80 ? 19.075 11.256 -26.619 1.00 96.19 80 ARG A O 1
ATOM 606 N N . ARG A 1 81 ? 19.160 9.066 -26.133 1.00 94.94 81 ARG A N 1
ATOM 607 C CA . ARG A 1 81 ? 20.591 8.930 -26.449 1.00 94.94 81 ARG A CA 1
ATOM 608 C C . ARG A 1 81 ? 20.850 9.049 -27.947 1.00 94.94 81 ARG A C 1
ATOM 610 O O . ARG A 1 81 ? 21.840 9.672 -28.311 1.00 94.94 81 ARG A O 1
ATOM 617 N N . ILE A 1 82 ? 19.987 8.473 -28.783 1.00 95.81 82 ILE A N 1
ATOM 618 C CA . ILE A 1 82 ? 20.088 8.579 -30.244 1.00 95.81 82 ILE A CA 1
ATOM 619 C C . ILE A 1 82 ? 19.923 10.039 -30.671 1.00 95.81 82 ILE A C 1
ATOM 621 O O . ILE A 1 82 ? 20.826 10.570 -31.304 1.00 95.81 82 ILE A O 1
ATOM 625 N N . GLU A 1 83 ? 18.875 10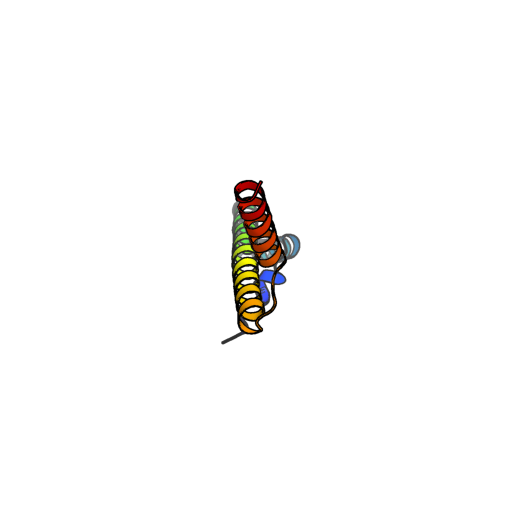.725 -30.212 1.00 95.81 83 GLU A N 1
ATOM 626 C CA . GLU A 1 83 ? 18.643 12.144 -30.525 1.00 95.81 83 GLU A CA 1
ATOM 627 C C . GLU A 1 83 ? 19.817 13.042 -30.096 1.00 95.81 83 GLU A C 1
ATOM 629 O O . GLU A 1 83 ? 20.171 14.002 -30.779 1.00 95.81 83 GLU A O 1
ATOM 634 N N . ALA A 1 84 ? 20.431 12.753 -28.943 1.00 95.06 84 ALA A N 1
ATOM 635 C CA . ALA A 1 84 ? 21.592 13.499 -28.466 1.00 95.06 84 ALA A CA 1
ATOM 636 C C . ALA A 1 84 ? 22.829 13.279 -29.348 1.00 95.06 84 ALA A C 1
ATOM 638 O O . ALA A 1 84 ? 23.598 14.214 -29.550 1.00 95.06 84 ALA A O 1
ATOM 639 N N . ILE A 1 85 ? 23.022 12.061 -29.858 1.00 95.62 85 ILE A N 1
ATOM 640 C CA . ILE A 1 85 ? 24.114 11.737 -30.779 1.00 95.62 85 ILE A CA 1
ATOM 641 C C . ILE A 1 85 ? 23.859 12.394 -32.136 1.00 95.62 85 ILE A C 1
ATOM 643 O O . ILE A 1 85 ? 24.759 13.044 -32.651 1.00 95.62 85 ILE A O 1
ATOM 647 N N . GLU A 1 86 ? 22.646 12.294 -32.679 1.00 93.44 86 GLU A N 1
ATOM 648 C CA . GLU A 1 86 ? 22.270 12.920 -33.955 1.00 93.44 86 GLU A CA 1
ATOM 649 C C . GLU A 1 86 ? 22.546 14.429 -33.946 1.00 93.44 86 GLU A C 1
ATOM 651 O O . GLU A 1 86 ? 23.189 14.937 -34.858 1.00 93.44 86 GLU A O 1
ATOM 656 N N . LYS A 1 87 ? 22.213 15.126 -32.852 1.00 93.69 87 LYS A N 1
ATOM 657 C CA . LYS A 1 87 ? 22.529 16.557 -32.672 1.00 93.69 87 LYS A CA 1
ATOM 658 C C . LYS A 1 87 ? 24.021 16.905 -32.639 1.00 93.69 87 LYS A C 1
ATOM 660 O O . LYS A 1 87 ? 24.347 18.081 -32.731 1.00 93.69 87 LYS A O 1
ATOM 665 N N . LEU A 1 88 ? 24.905 15.939 -32.396 1.00 89.12 88 LEU A N 1
ATOM 666 C CA . LEU A 1 88 ? 26.361 16.140 -32.412 1.00 89.12 88 LEU A CA 1
ATOM 667 C C . LEU A 1 88 ? 26.977 15.844 -33.786 1.00 89.12 88 LEU A C 1
ATOM 669 O O . LEU A 1 88 ? 28.149 16.156 -33.997 1.00 89.12 88 LEU A O 1
ATOM 673 N N . LEU A 1 89 ? 26.228 15.173 -34.666 1.00 85.56 89 LEU A N 1
ATOM 674 C CA . LEU A 1 89 ? 26.636 14.824 -36.027 1.00 85.56 89 LEU A CA 1
ATOM 675 C C . LEU A 1 89 ? 26.152 15.842 -37.076 1.00 85.56 89 LEU A C 1
ATOM 677 O O . LEU A 1 89 ? 26.721 15.855 -38.168 1.00 85.56 89 LEU A O 1
ATOM 681 N N . ASP A 1 90 ? 25.161 16.669 -36.733 1.00 65.06 90 ASP A N 1
ATOM 682 C CA . ASP A 1 90 ? 24.769 17.898 -37.448 1.00 65.06 90 ASP A CA 1
ATOM 683 C C . ASP A 1 90 ? 25.657 19.099 -37.064 1.00 65.06 90 ASP A C 1
ATOM 685 O O . ASP A 1 90 ? 25.966 19.918 -37.964 1.00 65.06 90 ASP A O 1
#

Radius of gyration: 24.09 Å; chains: 1; bounding box: 49×37×64 Å